Protein AF-A0A2E7CNW6-F1 (afdb_monomer)

pLDDT: mean 86.84, std 13.85, range [39.91, 97.62]

Solvent-accessible surface area (backbone atoms only — not comparable to full-atom values): 5985 Å² total; per-residue (Å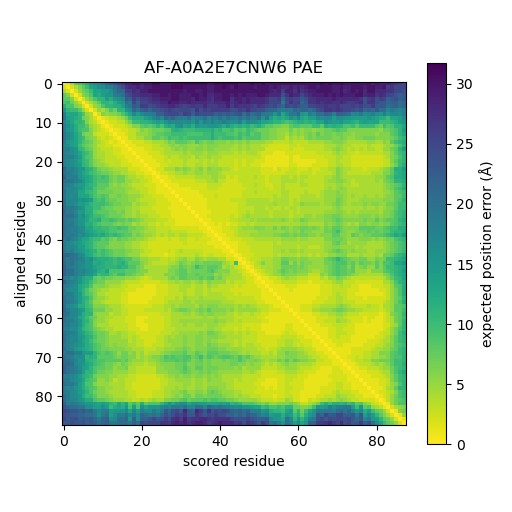²): 143,88,89,82,77,75,74,64,55,59,60,54,61,72,68,57,87,75,70,73,48,77,40,86,69,78,77,91,74,56,74,69,58,64,71,65,64,52,93,95,64,85,85,82,60,91,61,57,92,88,54,66,30,44,31,23,49,80,93,41,78,47,31,30,20,43,85,41,78,54,96,93,34,86,43,71,45,80,75,43,79,47,85,72,82,71,84,128

Nearest PDB structures (foldseek):
  8uox-assembly1_E6  TM=8.902E-01  e=6.288E-07  Salmonella enterica subsp. enterica serovar Typhimurium
  8wiw-assembly1_0  TM=8.502E-01  e=8.474E-07  Salmonella enterica subsp. enterica serovar Typhimurium str. LT2
  1o6a-assembly1_A  TM=8.876E-01  e=2.633E-06  Thermotoga maritima
  5xrw-assembly1_C  TM=9.134E-01  e=6.446E-06  Helicobacter pylori 26695
  8t8o-assembly1_N  TM=8.673E-01  e=2.795E-06  Salmonella enterica subsp. enterica serovar Typhimurium

Secondary structure (DSSP, 8-state):
----SSHHHHHHHHT----EEEES------HHHHHH--TT-----SS-TTSPEEEEETTEEEEEEEEEEETTEEEEEEEEEPPP----

Structure (mmCIF, N/CA/C/O backbone):
data_AF-A0A2E7CNW6-F1
#
_entry.id   AF-A0A2E7CNW6-F1
#
loop_
_atom_site.group_PDB
_atom_site.id
_atom_site.type_symbol
_atom_site.label_atom_id
_atom_site.label_alt_id
_atom_site.label_comp_id
_atom_site.label_asym_id
_atom_site.label_entity_id
_atom_site.label_seq_id
_atom_site.pdbx_PDB_ins_code
_atom_site.Cartn_x
_atom_site.Cartn_y
_atom_site.Cartn_z
_atom_site.occupancy
_atom_site.B_iso_or_equiv
_atom_site.auth_seq_id
_atom_site.auth_comp_id
_atom_site.auth_asym_id
_atom_site.auth_atom_id
_atom_site.pdbx_PDB_model_num
ATOM 1 N N . MET A 1 1 ? 48.319 -11.535 -3.337 1.00 53.41 1 MET A N 1
ATOM 2 C CA . MET A 1 1 ? 47.393 -12.544 -2.782 1.00 53.41 1 MET A CA 1
ATOM 3 C C . MET A 1 1 ? 46.564 -11.868 -1.703 1.00 53.41 1 MET A C 1
ATOM 5 O O . MET A 1 1 ? 47.013 -11.827 -0.569 1.00 53.41 1 MET A O 1
ATOM 9 N N . SER A 1 2 ? 45.423 -11.287 -2.068 1.00 53.41 2 SER A N 1
ATOM 10 C CA . SER A 1 2 ? 44.395 -10.786 -1.141 1.00 53.41 2 SER A CA 1
ATOM 11 C C . SER A 1 2 ? 43.291 -10.156 -1.988 1.00 53.41 2 SER A C 1
ATOM 13 O O . SER A 1 2 ? 43.420 -8.995 -2.328 1.00 53.41 2 SER A O 1
ATOM 15 N N . ASP A 1 3 ? 42.315 -10.953 -2.427 1.00 53.25 3 ASP A N 1
ATOM 16 C CA . ASP A 1 3 ? 40.976 -10.500 -2.852 1.00 53.25 3 ASP A CA 1
ATOM 17 C C . ASP A 1 3 ? 40.138 -11.747 -3.172 1.00 53.25 3 ASP A C 1
ATOM 19 O O . ASP A 1 3 ? 39.977 -12.170 -4.314 1.00 53.25 3 ASP A O 1
ATOM 23 N N . SER A 1 4 ? 39.687 -12.448 -2.130 1.00 57.28 4 SER A N 1
ATOM 24 C CA . SER A 1 4 ? 38.785 -13.608 -2.283 1.00 57.28 4 SER A CA 1
ATOM 25 C C . SER A 1 4 ? 37.696 -13.677 -1.206 1.00 57.28 4 SER A C 1
ATOM 27 O O . SER A 1 4 ? 36.963 -14.659 -1.140 1.00 57.28 4 SER A O 1
ATOM 29 N N . SER A 1 5 ? 37.559 -12.648 -0.363 1.00 59.44 5 SER A N 1
ATOM 30 C CA . SER A 1 5 ? 36.563 -12.603 0.718 1.00 59.44 5 SER A CA 1
ATOM 31 C C . SER A 1 5 ? 35.300 -11.803 0.384 1.00 59.44 5 SER A C 1
ATOM 33 O O . SER A 1 5 ? 34.354 -11.867 1.157 1.00 59.44 5 SER A O 1
ATOM 35 N N . ASN A 1 6 ? 35.249 -11.092 -0.750 1.00 56.66 6 ASN A N 1
ATOM 36 C CA . ASN A 1 6 ? 34.151 -10.162 -1.060 1.00 56.66 6 ASN A CA 1
ATOM 37 C C . ASN A 1 6 ? 33.006 -10.764 -1.900 1.00 56.66 6 ASN A C 1
ATOM 39 O O . ASN A 1 6 ? 32.006 -10.106 -2.139 1.00 56.66 6 ASN A O 1
ATOM 43 N N . LEU A 1 7 ? 33.140 -12.014 -2.354 1.00 54.25 7 LEU A N 1
ATOM 44 C CA . LEU A 1 7 ? 32.138 -12.680 -3.202 1.00 54.25 7 LEU A CA 1
ATOM 45 C C . LEU A 1 7 ? 31.048 -13.410 -2.401 1.00 54.25 7 LEU A C 1
ATOM 47 O O . LEU A 1 7 ? 30.047 -13.801 -2.974 1.00 54.25 7 LEU A O 1
ATOM 51 N N . LYS A 1 8 ? 31.225 -13.617 -1.088 1.00 60.19 8 LYS A N 1
ATOM 52 C CA . LYS A 1 8 ? 30.269 -14.388 -0.263 1.00 60.19 8 LYS A CA 1
ATOM 53 C C . LYS A 1 8 ? 29.266 -13.524 0.503 1.00 60.19 8 LYS A C 1
ATOM 55 O O . LYS A 1 8 ? 28.259 -14.041 0.972 1.00 60.19 8 LYS A O 1
ATOM 60 N N . SER A 1 9 ? 29.566 -12.242 0.687 1.00 65.62 9 SER A N 1
ATOM 61 C CA . SER A 1 9 ? 28.736 -11.309 1.454 1.00 65.62 9 SER A CA 1
ATOM 62 C C . SER A 1 9 ? 27.536 -10.811 0.656 1.00 65.62 9 SER A C 1
ATOM 64 O O . SER A 1 9 ? 26.442 -10.754 1.206 1.00 65.62 9 SER A O 1
ATOM 66 N N . ASP A 1 10 ? 27.722 -10.506 -0.628 1.00 71.69 10 ASP A N 1
ATOM 67 C CA . ASP A 1 10 ? 26.643 -9.981 -1.472 1.00 71.69 10 ASP A CA 1
ATOM 68 C C . ASP A 1 10 ? 25.577 -11.047 -1.743 1.00 71.69 10 ASP A C 1
ATOM 70 O O . ASP A 1 10 ? 24.389 -10.764 -1.613 1.00 71.69 10 ASP A O 1
ATOM 74 N N . ASP A 1 11 ? 25.990 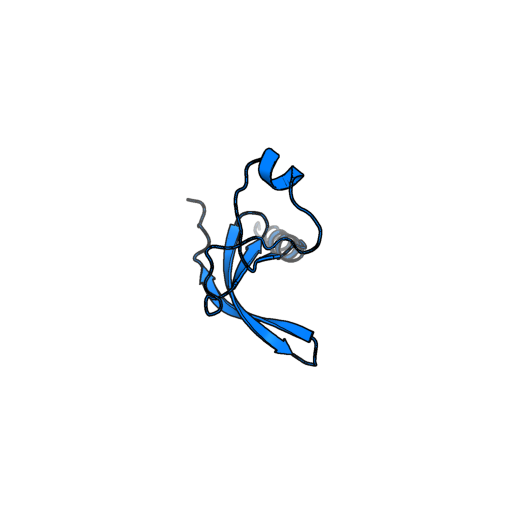-12.289 -2.012 1.00 80.06 11 ASP A N 1
ATOM 75 C CA . ASP A 1 11 ? 25.069 -13.418 -2.193 1.00 80.06 11 ASP A CA 1
ATOM 76 C C . ASP A 1 11 ? 24.208 -13.643 -0.943 1.00 80.06 11 ASP A C 1
ATOM 78 O O . ASP A 1 11 ? 22.991 -13.771 -1.035 1.00 80.06 11 ASP A O 1
ATOM 82 N N . PHE A 1 12 ? 24.819 -13.585 0.245 1.00 82.50 12 PHE A N 1
ATOM 83 C CA . PHE A 1 12 ? 24.083 -13.714 1.502 1.00 82.50 12 PHE A CA 1
ATOM 84 C C . PHE A 1 12 ? 23.079 -12.574 1.723 1.00 82.50 12 PHE A C 1
ATOM 86 O O . PHE A 1 12 ? 21.966 -12.827 2.175 1.00 82.50 12 PHE A O 1
ATOM 93 N N . LEU A 1 13 ? 23.451 -11.323 1.421 1.00 84.50 13 LEU A N 1
ATOM 94 C CA . LEU A 1 13 ? 22.550 -10.175 1.571 1.00 84.50 13 LEU A CA 1
ATOM 95 C C . LEU A 1 13 ? 21.370 -10.231 0.590 1.00 84.50 13 LEU A C 1
ATOM 97 O O . LEU A 1 13 ? 20.270 -9.815 0.950 1.00 84.50 13 LEU A O 1
ATOM 101 N N . ASN A 1 14 ? 21.583 -10.760 -0.618 1.00 87.00 14 ASN A N 1
ATOM 102 C CA . ASN A 1 14 ? 20.539 -10.916 -1.634 1.00 87.00 14 ASN A CA 1
ATOM 103 C C . ASN A 1 14 ? 19.482 -11.970 -1.260 1.00 87.00 14 ASN A C 1
ATOM 105 O O . ASN A 1 14 ? 18.341 -11.864 -1.707 1.00 87.00 14 ASN A O 1
ATOM 109 N N . ASP A 1 15 ? 19.842 -12.946 -0.423 1.00 89.00 15 ASP A N 1
ATOM 110 C CA . ASP A 1 15 ? 18.949 -14.023 0.023 1.00 89.00 15 ASP A CA 1
ATOM 111 C C . ASP A 1 15 ? 18.122 -13.661 1.269 1.00 89.00 15 ASP A C 1
ATOM 113 O O . ASP A 1 15 ? 17.313 -14.466 1.739 1.00 89.00 15 ASP A O 1
ATOM 117 N N . ILE A 1 16 ? 18.298 -12.458 1.830 1.00 91.56 16 ILE A N 1
ATOM 118 C CA . ILE A 1 16 ? 17.539 -12.025 3.005 1.00 91.56 16 ILE A CA 1
ATOM 119 C C . ILE A 1 16 ? 16.079 -11.767 2.596 1.00 91.56 16 ILE A C 1
ATOM 121 O O . IL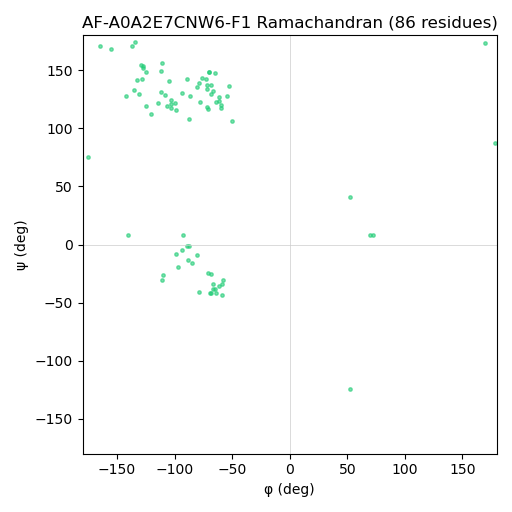E A 1 16 ? 15.814 -10.848 1.815 1.00 91.56 16 ILE A O 1
ATOM 125 N N . PRO A 1 17 ? 15.104 -12.521 3.139 1.00 92.19 17 PRO A N 1
ATOM 126 C CA . PRO A 1 17 ? 13.701 -12.283 2.840 1.00 92.19 17 PRO A CA 1
ATOM 127 C C . PRO A 1 17 ? 13.256 -10.948 3.443 1.00 92.19 17 PRO A C 1
ATOM 129 O O . PRO A 1 17 ? 13.577 -10.626 4.589 1.00 92.19 17 PRO A O 1
ATOM 132 N N . VAL A 1 18 ? 12.481 -10.185 2.674 1.00 93.38 18 VAL A N 1
ATOM 133 C CA . VAL A 1 18 ? 11.894 -8.915 3.112 1.00 93.38 18 VAL A CA 1
ATOM 134 C C . VAL A 1 18 ? 10.397 -8.897 2.843 1.00 93.38 18 VAL A C 1
ATOM 136 O O . VAL A 1 18 ? 9.937 -9.370 1.802 1.00 93.38 18 VAL A O 1
ATOM 139 N N . ASP A 1 19 ? 9.643 -8.309 3.769 1.00 95.25 19 ASP A N 1
ATOM 140 C CA . ASP A 1 19 ? 8.209 -8.116 3.591 1.00 95.25 19 ASP A CA 1
ATOM 141 C C . ASP A 1 19 ? 7.947 -6.933 2.659 1.00 95.25 19 ASP A C 1
ATOM 143 O O . ASP A 1 19 ? 8.365 -5.796 2.910 1.00 95.25 19 ASP A O 1
ATOM 147 N N . VAL A 1 20 ? 7.219 -7.216 1.580 1.00 94.56 20 VAL A N 1
ATOM 148 C CA . VAL A 1 20 ? 6.724 -6.214 0.638 1.00 94.56 20 VAL A CA 1
ATOM 149 C C . VAL A 1 20 ? 5.242 -5.999 0.904 1.00 94.56 20 VAL A C 1
ATOM 151 O O . VAL A 1 20 ? 4.448 -6.938 0.855 1.00 94.56 20 VAL A O 1
ATOM 154 N N . VAL A 1 21 ? 4.863 -4.750 1.154 1.00 95.25 21 VAL A N 1
ATOM 155 C CA . VAL A 1 21 ? 3.480 -4.348 1.410 1.00 95.25 21 VAL A CA 1
ATOM 156 C C . VAL A 1 21 ? 2.987 -3.493 0.253 1.00 95.25 21 VAL A C 1
ATOM 158 O O . VAL A 1 21 ? 3.656 -2.549 -0.165 1.00 95.25 21 VAL A O 1
ATOM 161 N N . VAL A 1 22 ? 1.804 -3.823 -0.256 1.00 94.19 22 VAL A N 1
ATOM 162 C CA . VAL A 1 22 ? 1.100 -3.035 -1.270 1.00 94.19 22 VAL A CA 1
ATOM 163 C C . VAL A 1 22 ? -0.068 -2.340 -0.586 1.00 94.19 22 VAL A C 1
ATOM 165 O O . VAL A 1 22 ? -0.939 -3.004 -0.025 1.00 94.19 22 VAL A O 1
ATOM 168 N N . GLU A 1 23 ? -0.081 -1.011 -0.610 1.00 92.00 23 GLU A N 1
ATOM 169 C CA . GLU A 1 23 ? -1.069 -0.201 0.102 1.00 92.00 23 GLU A CA 1
ATOM 170 C C . GLU A 1 23 ? -2.052 0.442 -0.880 1.00 92.00 23 GLU A C 1
ATOM 172 O O . GLU A 1 23 ? -1.650 1.119 -1.826 1.00 92.00 23 GLU A O 1
ATOM 177 N N . LEU A 1 24 ? -3.356 0.273 -0.616 1.00 89.88 24 LEU A N 1
ATOM 178 C CA . LEU A 1 24 ? -4.406 1.062 -1.275 1.00 89.88 24 LEU A CA 1
ATOM 179 C C . LEU A 1 24 ? -4.298 2.546 -0.899 1.00 89.88 24 LEU A C 1
ATOM 181 O O . LEU A 1 24 ? -4.522 3.434 -1.713 1.00 89.88 24 LEU A O 1
ATOM 185 N N . GLY A 1 25 ? -3.954 2.802 0.359 1.00 88.69 25 GLY A N 1
ATOM 186 C CA . GLY A 1 25 ? -3.739 4.127 0.906 1.00 88.69 25 GLY A CA 1
ATOM 187 C C . GLY A 1 25 ? -3.605 4.059 2.420 1.00 88.69 25 GLY A C 1
ATOM 188 O O . GLY A 1 25 ?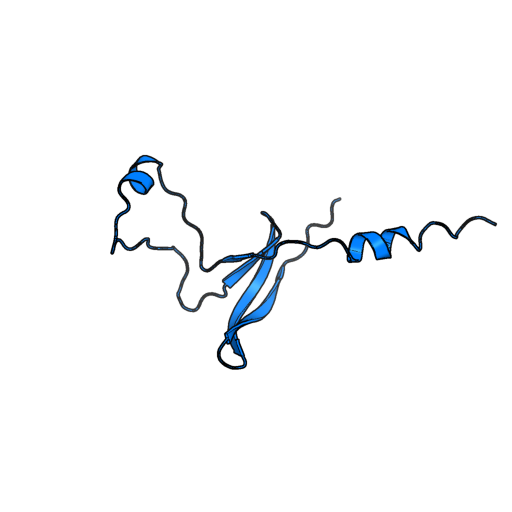 -3.802 3.012 3.043 1.00 88.69 25 GLY A O 1
ATOM 189 N N . ARG A 1 26 ? -3.263 5.197 3.018 1.00 89.00 26 ARG A N 1
ATOM 190 C CA . ARG A 1 26 ? -3.014 5.329 4.451 1.00 89.00 26 ARG A CA 1
ATOM 191 C C . ARG A 1 26 ? -3.747 6.547 4.982 1.00 89.00 26 ARG A C 1
ATOM 193 O O . ARG A 1 26 ? -3.777 7.584 4.328 1.00 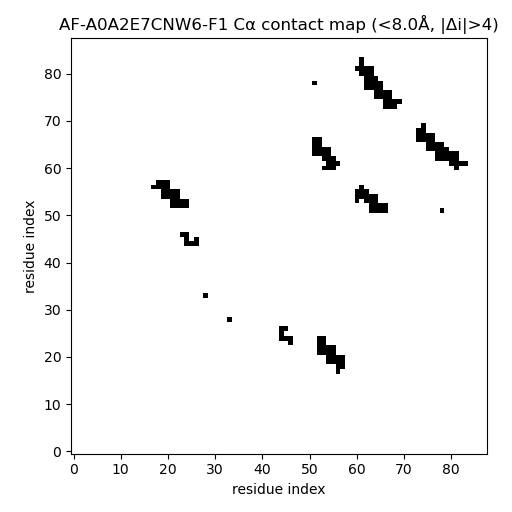89.00 26 ARG A O 1
ATOM 200 N N . LYS A 1 27 ? -4.294 6.432 6.190 1.00 92.19 27 LYS A N 1
ATOM 201 C CA . LYS A 1 27 ? -4.944 7.542 6.884 1.00 92.19 27 LYS A CA 1
ATOM 202 C C . LYS A 1 27 ? -4.519 7.595 8.339 1.00 92.19 27 LYS A C 1
ATOM 204 O O . LYS A 1 27 ? -4.533 6.581 9.032 1.00 92.19 27 LYS A O 1
ATOM 209 N N . THR A 1 28 ? -4.168 8.791 8.796 1.00 93.94 28 THR A N 1
ATOM 210 C CA . THR A 1 28 ? -3.937 9.070 10.215 1.00 93.94 28 THR A CA 1
ATOM 211 C C . THR A 1 28 ? -5.266 9.435 10.862 1.00 93.94 28 THR A C 1
ATOM 213 O O . THR A 1 28 ? -5.963 10.323 10.380 1.00 93.94 28 THR A O 1
ATOM 216 N N . MET A 1 29 ? -5.605 8.756 11.955 1.00 95.81 29 MET A N 1
ATOM 217 C CA . MET A 1 29 ? -6.826 8.982 12.730 1.00 95.81 29 MET A CA 1
ATOM 218 C C . MET A 1 29 ? -6.467 9.183 14.201 1.00 95.81 29 MET A C 1
ATOM 220 O O . MET A 1 29 ? -5.461 8.665 14.692 1.00 95.81 29 MET A O 1
ATOM 224 N N . LEU A 1 30 ? -7.294 9.928 14.923 1.00 97.12 30 LEU A N 1
ATOM 225 C CA . LEU A 1 30 ? -7.200 10.037 16.372 1.00 97.12 30 LEU A CA 1
ATOM 226 C C . LEU A 1 30 ? -7.624 8.715 17.018 1.00 97.12 30 LEU A C 1
ATOM 228 O O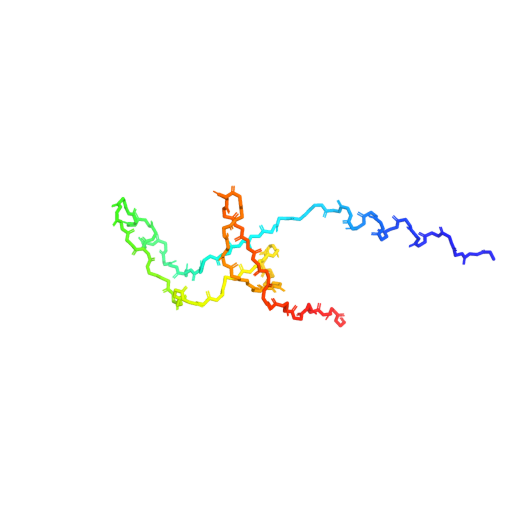 . LEU A 1 30 ? -8.539 8.039 16.556 1.00 97.12 30 LEU A O 1
ATOM 232 N N . ILE A 1 31 ? -7.040 8.386 18.172 1.00 97.62 31 ILE A N 1
ATOM 233 C CA . ILE A 1 31 ? -7.376 7.147 18.893 1.00 97.62 31 ILE A CA 1
ATOM 234 C C . ILE A 1 31 ? -8.868 7.036 19.248 1.00 97.62 31 ILE A C 1
ATOM 236 O O . ILE A 1 31 ? -9.409 5.937 19.308 1.00 97.62 31 ILE A O 1
ATOM 240 N N . ARG A 1 32 ? -9.545 8.170 19.477 1.00 96.88 32 ARG A N 1
ATOM 241 C CA . ARG A 1 32 ? -10.993 8.204 19.731 1.00 96.88 32 ARG A CA 1
ATOM 242 C C . ARG A 1 32 ? -11.807 7.793 18.502 1.00 96.88 32 ARG A C 1
ATOM 244 O O . ARG A 1 32 ? -12.750 7.039 18.659 1.00 96.88 32 ARG A O 1
ATOM 251 N N . GLU A 1 33 ? -11.382 8.201 17.307 1.00 95.31 33 GLU A N 1
ATOM 252 C CA . GLU A 1 33 ? -12.046 7.851 16.044 1.00 95.31 33 GLU A CA 1
ATOM 253 C C . GLU A 1 33 ? -11.877 6.355 15.762 1.00 95.31 33 GLU A C 1
ATOM 255 O O . GLU A 1 33 ? -12.832 5.674 15.419 1.00 95.31 33 GLU A O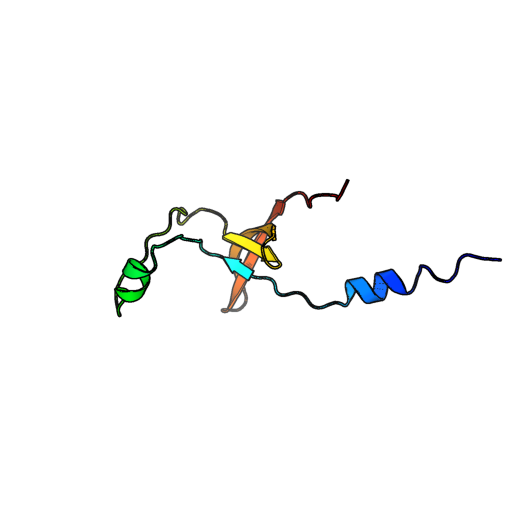 1
ATOM 260 N N . VAL A 1 34 ? -10.681 5.806 16.011 1.00 96.06 34 VAL A N 1
ATOM 261 C CA . VAL A 1 34 ? -10.418 4.363 15.863 1.00 96.06 34 VAL A CA 1
ATOM 262 C C . VAL A 1 34 ? -11.294 3.521 16.798 1.00 96.06 34 VAL A C 1
ATOM 264 O O . VAL A 1 34 ? -11.721 2.437 16.421 1.00 96.06 34 VAL A O 1
ATOM 267 N N . LYS A 1 35 ? -11.580 4.006 18.012 1.00 96.00 35 LYS A N 1
ATOM 268 C CA . LYS A 1 35 ? -12.464 3.311 18.966 1.00 96.00 35 LYS A CA 1
ATOM 269 C C . LYS A 1 35 ? -13.936 3.330 18.561 1.00 96.00 35 LYS A C 1
ATOM 271 O O . LYS A 1 35 ? -14.689 2.484 19.032 1.00 96.00 35 LYS A O 1
ATOM 276 N N . GLU A 1 36 ? -14.340 4.314 17.770 1.00 95.94 36 GLU A N 1
ATOM 277 C CA . GLU A 1 36 ? -15.720 4.476 17.312 1.00 95.94 36 GLU A CA 1
ATOM 278 C C . GLU A 1 36 ? -16.017 3.641 16.058 1.00 95.94 36 GLU A C 1
ATOM 280 O O . GLU A 1 36 ? -17.193 3.387 15.789 1.00 95.94 36 GLU A O 1
ATOM 285 N N . LEU A 1 37 ? -14.973 3.153 15.366 1.00 96.94 37 LEU A N 1
ATOM 286 C CA . LEU A 1 37 ? -15.097 2.278 14.202 1.00 96.94 37 LEU A CA 1
ATOM 287 C C . LEU A 1 37 ? -15.935 1.038 14.515 1.00 96.94 37 LEU A C 1
ATOM 289 O O . LEU A 1 37 ? -15.650 0.276 15.443 1.00 96.94 37 LEU A O 1
ATOM 293 N N . LYS A 1 38 ? -16.942 0.807 13.679 1.00 96.50 38 LYS A N 1
ATOM 294 C CA . LYS A 1 38 ? -17.862 -0.331 13.787 1.00 96.50 38 LYS A CA 1
ATOM 295 C C . LYS A 1 38 ? -18.148 -0.966 12.432 1.00 96.50 38 LYS A C 1
ATOM 297 O O . LYS A 1 38 ? -17.785 -0.444 11.380 1.00 96.50 38 LYS A O 1
ATOM 302 N N . GLU A 1 39 ? -18.821 -2.112 12.463 1.00 96.81 39 GLU A N 1
ATOM 303 C CA . GLU A 1 39 ? -19.258 -2.794 11.246 1.00 96.81 39 GLU A CA 1
ATOM 304 C C . GLU A 1 39 ? -20.044 -1.849 10.326 1.00 96.81 39 GLU A C 1
ATOM 306 O O . GLU A 1 39 ? -20.922 -1.107 10.773 1.00 96.81 39 GLU A O 1
ATOM 311 N N . ASN A 1 40 ? -19.744 -1.927 9.027 1.00 95.56 40 ASN A N 1
ATOM 312 C CA . ASN A 1 40 ? -20.319 -1.108 7.953 1.00 95.56 40 ASN A CA 1
ATOM 313 C C . ASN A 1 40 ? -19.905 0.374 7.944 1.00 95.56 40 ASN A C 1
ATOM 315 O O . ASN A 1 40 ? -20.441 1.148 7.151 1.00 95.56 40 ASN A O 1
ATOM 319 N N . GLU A 1 41 ? -18.953 0.789 8.779 1.00 95.00 41 GLU A N 1
ATOM 320 C CA . GLU A 1 41 ? -18.384 2.133 8.705 1.00 95.00 41 GLU A CA 1
ATOM 321 C C . GLU A 1 41 ? -17.348 2.255 7.577 1.00 95.00 41 GLU A C 1
ATOM 323 O O . GLU A 1 41 ? -16.539 1.355 7.347 1.00 95.00 41 GLU A O 1
ATOM 328 N N . VAL A 1 42 ? -17.373 3.381 6.858 1.00 94.19 42 VAL A N 1
ATOM 329 C CA . VAL A 1 42 ? -16.494 3.634 5.708 1.00 94.19 42 VAL A CA 1
ATOM 330 C C . VAL A 1 42 ? -15.367 4.577 6.110 1.00 94.19 42 VAL A C 1
ATOM 332 O O . VAL A 1 42 ? -15.597 5.749 6.408 1.00 94.19 42 VAL A O 1
ATOM 335 N N . VAL A 1 43 ? -14.127 4.092 6.038 1.00 93.56 43 VAL A N 1
ATOM 336 C CA . VAL A 1 43 ? -12.932 4.928 6.196 1.00 93.56 43 VAL A CA 1
ATOM 337 C C . VAL A 1 43 ? -12.559 5.514 4.837 1.00 93.56 43 VAL A C 1
ATOM 339 O O . VAL A 1 43 ? -12.079 4.811 3.953 1.00 93.56 43 VAL A O 1
ATOM 342 N N . THR A 1 44 ? -12.780 6.815 4.660 1.00 91.25 44 THR A N 1
ATOM 343 C CA . THR A 1 44 ? -12.376 7.523 3.437 1.00 91.25 44 THR A CA 1
ATOM 344 C C . THR A 1 44 ? -10.861 7.679 3.375 1.00 91.25 44 THR A C 1
ATOM 346 O O . THR A 1 44 ? -10.256 8.022 4.387 1.00 91.25 44 THR A O 1
ATOM 349 N N . LEU A 1 45 ? -10.258 7.463 2.208 1.00 91.81 45 LEU A N 1
ATOM 350 C CA . LEU A 1 45 ? -8.840 7.715 1.930 1.00 91.81 45 LEU A CA 1
ATOM 351 C C . LEU A 1 45 ? -8.717 8.896 0.961 1.00 91.81 45 LEU A C 1
ATOM 353 O O . LEU A 1 45 ? -9.644 9.155 0.197 1.00 91.81 45 LEU A O 1
ATOM 357 N N . ASP A 1 46 ? -7.570 9.574 0.967 1.00 85.69 46 ASP A N 1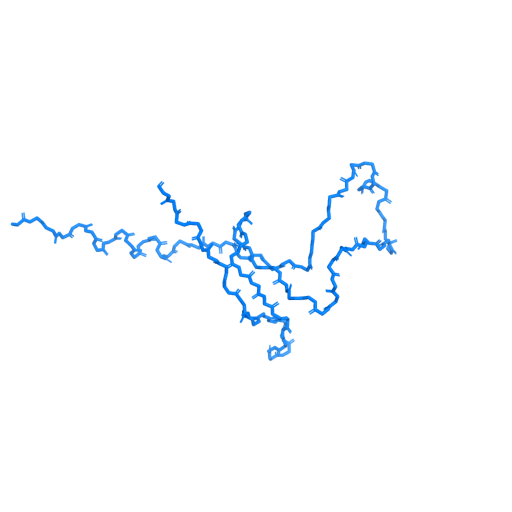
ATOM 358 C CA . ASP A 1 46 ? -7.308 10.702 0.058 1.00 85.69 46 ASP A CA 1
ATOM 359 C C . ASP A 1 46 ? -6.882 10.242 -1.354 1.00 85.69 46 ASP A C 1
ATOM 361 O O . ASP A 1 46 ? -6.793 11.046 -2.283 1.00 85.69 46 ASP A O 1
ATOM 365 N N . GLN A 1 47 ? -6.626 8.941 -1.529 1.00 86.12 47 GLN A N 1
ATOM 366 C CA . GLN A 1 47 ? -6.212 8.345 -2.797 1.00 86.12 47 GLN A CA 1
ATOM 367 C C . GLN A 1 47 ? -7.372 8.300 -3.802 1.00 86.12 47 GLN A C 1
ATOM 369 O O . GLN A 1 47 ? -8.472 7.844 -3.487 1.00 86.12 47 GLN A O 1
ATOM 374 N N . SER A 1 48 ? -7.099 8.717 -5.041 1.00 86.25 48 SER A N 1
ATOM 375 C CA . SER A 1 48 ? -8.021 8.517 -6.165 1.00 86.25 48 SER A CA 1
ATOM 376 C C . SER A 1 48 ? -8.099 7.037 -6.547 1.00 86.25 48 SER A C 1
ATOM 378 O O . SER A 1 48 ? -7.099 6.328 -6.468 1.00 86.25 48 SER A O 1
ATOM 380 N N . VAL A 1 49 ? -9.262 6.586 -7.027 1.00 82.62 49 VAL A N 1
ATOM 381 C CA . VAL A 1 49 ? -9.479 5.201 -7.495 1.00 82.62 49 VAL A CA 1
ATOM 382 C C . VAL A 1 49 ? -8.535 4.831 -8.642 1.00 82.62 49 VAL A C 1
ATOM 384 O O . VAL A 1 49 ? -8.086 3.693 -8.723 1.00 82.62 49 VAL A O 1
ATOM 387 N N . ASP A 1 50 ? -8.203 5.802 -9.492 1.00 84.88 50 ASP A N 1
ATOM 388 C CA . ASP A 1 50 ? -7.322 5.608 -10.648 1.00 84.88 50 ASP A CA 1
ATOM 389 C C . ASP A 1 50 ? -5.837 5.828 -10.314 1.00 84.88 50 ASP A C 1
ATOM 391 O O . ASP A 1 50 ? -4.976 5.725 -11.189 1.00 84.88 50 ASP A O 1
ATOM 395 N N . ALA A 1 51 ? -5.514 6.185 -9.066 1.00 88.50 51 ALA A N 1
ATOM 396 C CA . ALA A 1 51 ? -4.129 6.381 -8.665 1.00 88.50 51 ALA A CA 1
ATOM 397 C C . ALA A 1 51 ? -3.405 5.028 -8.553 1.00 88.50 51 ALA A C 1
ATOM 399 O O . ALA A 1 51 ? -3.988 4.049 -8.078 1.00 88.50 51 ALA A O 1
ATOM 400 N N . PRO A 1 52 ? -2.120 4.954 -8.942 1.00 92.56 52 PRO A N 1
ATOM 401 C CA . PRO A 1 52 ? -1.339 3.748 -8.731 1.00 92.56 52 PRO A CA 1
ATOM 402 C C . PRO A 1 52 ? -1.152 3.484 -7.229 1.00 92.56 52 PRO A C 1
ATOM 404 O O . PRO A 1 52 ? -1.050 4.408 -6.420 1.00 92.56 52 PRO A O 1
ATOM 407 N N . LEU A 1 53 ? -1.086 2.204 -6.874 1.00 94.56 53 LEU A N 1
ATOM 408 C CA . LEU A 1 53 ? -0.888 1.712 -5.518 1.00 94.56 53 LEU A CA 1
ATOM 409 C C . LEU A 1 53 ? 0.568 1.854 -5.092 1.00 94.56 53 LEU A C 1
ATOM 411 O O . LEU A 1 53 ? 1.488 1.621 -5.881 1.00 94.56 53 LEU A O 1
ATOM 415 N N . ASP A 1 54 ? 0.765 2.170 -3.819 1.00 94.38 54 ASP A N 1
ATOM 416 C CA . ASP A 1 54 ? 2.085 2.315 -3.222 1.00 94.38 54 ASP A CA 1
ATOM 417 C C . ASP A 1 54 ? 2.670 0.938 -2.866 1.00 94.38 54 ASP A C 1
ATOM 419 O O . ASP A 1 54 ? 1.994 0.086 -2.289 1.00 94.38 54 ASP A O 1
ATOM 423 N N . ILE A 1 55 ? 3.951 0.725 -3.183 1.00 95.44 55 ILE A N 1
ATOM 424 C CA . ILE A 1 55 ? 4.705 -0.496 -2.865 1.00 95.44 55 ILE A CA 1
ATOM 425 C C . ILE A 1 55 ? 5.800 -0.138 -1.872 1.00 95.44 55 ILE A C 1
ATOM 427 O O . ILE A 1 55 ? 6.670 0.699 -2.150 1.00 95.44 55 ILE A O 1
ATOM 431 N N . ARG A 1 56 ? 5.776 -0.784 -0.709 1.00 94.75 56 ARG A N 1
ATOM 432 C CA . ARG A 1 56 ? 6.657 -0.478 0.414 1.00 94.75 56 ARG A CA 1
ATOM 433 C C . ARG A 1 56 ? 7.430 -1.699 0.879 1.00 94.75 56 ARG A C 1
ATOM 435 O O . ARG A 1 56 ? 6.933 -2.819 0.834 1.00 94.75 56 ARG A O 1
ATOM 442 N N . VAL A 1 57 ? 8.632 -1.447 1.380 1.00 94.62 57 VAL A N 1
ATOM 443 C CA . VAL A 1 57 ? 9.405 -2.400 2.184 1.00 94.62 57 VAL A CA 1
ATOM 444 C C . VAL A 1 57 ? 9.653 -1.729 3.525 1.00 94.62 57 VAL A C 1
ATOM 446 O O . VAL A 1 57 ? 10.321 -0.690 3.589 1.00 94.62 57 VAL A O 1
ATOM 449 N N . GLY A 1 58 ? 9.032 -2.262 4.578 1.00 91.81 58 GLY A N 1
ATOM 450 C CA . GLY A 1 58 ? 8.882 -1.545 5.846 1.00 91.81 58 GLY A CA 1
ATOM 451 C C . GLY A 1 58 ? 8.266 -0.154 5.629 1.00 91.81 58 GLY A C 1
ATOM 452 O O . GLY A 1 58 ? 7.224 -0.006 4.992 1.00 91.81 58 GLY A O 1
ATOM 453 N N . ASP A 1 59 ? 8.953 0.888 6.099 1.00 89.31 59 ASP A N 1
ATOM 454 C CA . ASP A 1 59 ? 8.500 2.281 5.982 1.00 89.31 59 ASP A CA 1
ATOM 455 C C . ASP A 1 59 ? 9.026 3.027 4.747 1.00 89.31 59 ASP A C 1
ATOM 457 O O . ASP A 1 59 ? 8.829 4.240 4.600 1.00 89.31 59 ASP A O 1
ATOM 461 N N . LYS A 1 60 ? 9.689 2.331 3.824 1.00 92.31 60 LYS A N 1
ATOM 462 C CA . LYS A 1 60 ? 10.214 2.952 2.610 1.00 92.31 60 LYS A CA 1
ATOM 463 C C . LYS A 1 60 ? 9.279 2.697 1.439 1.00 92.31 60 LYS A C 1
ATOM 465 O O . LYS A 1 60 ? 9.060 1.549 1.067 1.00 92.31 60 LYS A O 1
ATOM 470 N N . LEU A 1 61 ? 8.790 3.771 0.822 1.00 93.56 61 LEU A N 1
ATOM 471 C CA . LEU A 1 61 ? 8.139 3.698 -0.483 1.00 93.56 61 LEU A CA 1
ATOM 472 C C . LEU A 1 61 ? 9.209 3.430 -1.548 1.00 93.56 61 LEU A C 1
ATOM 474 O O . LEU A 1 61 ? 10.145 4.219 -1.692 1.00 93.56 61 LEU A O 1
ATOM 478 N N . ILE A 1 62 ? 9.097 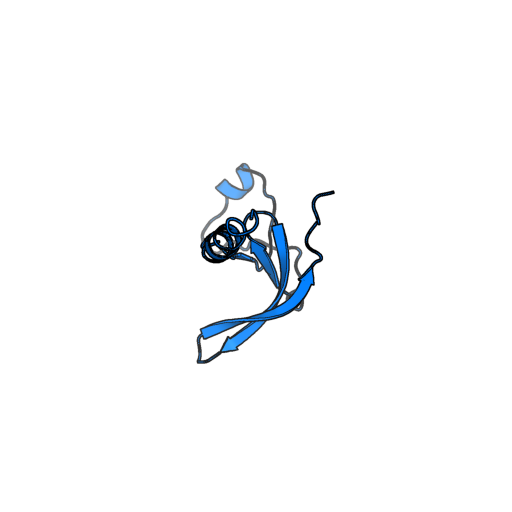2.301 -2.244 1.00 95.81 62 ILE A N 1
ATOM 479 C CA . ILE A 1 62 ? 10.106 1.849 -3.214 1.00 95.81 62 ILE A CA 1
ATOM 480 C C . ILE A 1 62 ? 9.618 1.930 -4.658 1.00 95.81 62 ILE A C 1
ATOM 482 O O . ILE A 1 62 ? 10.433 2.054 -5.570 1.00 95.81 62 ILE A O 1
ATOM 486 N N . ALA A 1 63 ? 8.307 1.861 -4.872 1.00 96.50 63 ALA A N 1
ATOM 487 C CA . ALA A 1 63 ? 7.709 1.827 -6.194 1.00 96.50 63 ALA A CA 1
ATOM 488 C C . ALA A 1 63 ? 6.210 2.126 -6.123 1.00 96.50 63 ALA A C 1
ATOM 490 O O . ALA A 1 63 ? 5.616 2.166 -5.042 1.00 96.50 63 ALA A O 1
ATOM 491 N N . ARG A 1 64 ? 5.611 2.297 -7.297 1.00 95.62 64 ARG A N 1
ATOM 492 C CA . ARG A 1 64 ? 4.170 2.354 -7.509 1.00 95.62 64 ARG A CA 1
ATOM 493 C C . ARG A 1 64 ? 3.757 1.363 -8.584 1.00 95.62 64 ARG A C 1
ATOM 495 O O . ARG A 1 64 ? 4.560 1.003 -9.451 1.00 95.62 64 ARG A O 1
ATOM 502 N N . GLY A 1 65 ? 2.514 0.906 -8.524 1.00 95.31 65 GLY A N 1
ATOM 503 C CA . GLY A 1 65 ? 2.002 -0.073 -9.471 1.00 95.31 65 GLY A CA 1
ATOM 504 C C . GLY A 1 65 ? 0.497 -0.039 -9.646 1.00 95.31 65 GLY A C 1
ATOM 505 O O . GLY A 1 65 ? -0.236 0.565 -8.876 1.00 95.31 65 GLY A O 1
ATOM 506 N N . GLU A 1 66 ? 0.028 -0.734 -10.666 1.00 94.25 66 GLU A N 1
ATOM 507 C CA . GLU A 1 66 ? -1.392 -0.900 -10.950 1.00 94.25 66 GLU A CA 1
ATOM 508 C C . GLU A 1 66 ? -1.845 -2.304 -10.564 1.00 94.25 66 GLU A C 1
ATOM 510 O O . GLU A 1 66 ? -1.138 -3.293 -10.802 1.00 94.25 66 GLU A O 1
ATOM 515 N N . LEU A 1 67 ? -3.045 -2.394 -9.992 1.00 92.06 67 LEU A N 1
ATOM 516 C CA . LEU A 1 67 ? -3.664 -3.669 -9.665 1.00 92.06 67 LEU A CA 1
ATOM 517 C C . LEU A 1 67 ? -4.038 -4.401 -10.957 1.00 92.06 67 LEU A C 1
ATOM 519 O O . LEU A 1 67 ? -4.673 -3.847 -11.852 1.00 92.06 67 LEU A O 1
ATOM 523 N N . VAL A 1 68 ? -3.632 -5.660 -11.060 1.00 93.75 68 VAL A N 1
ATOM 524 C CA . VAL A 1 68 ? -3.911 -6.519 -12.212 1.00 93.75 68 VAL A CA 1
ATOM 525 C C . VAL A 1 68 ? -4.493 -7.842 -11.737 1.00 93.75 68 VAL A C 1
ATOM 527 O O . VAL A 1 68 ? -4.236 -8.281 -10.622 1.00 93.75 68 VAL A O 1
ATOM 530 N N . MET A 1 69 ? -5.266 -8.505 -12.590 1.00 95.50 69 MET A N 1
ATOM 531 C CA . MET A 1 69 ? -5.737 -9.865 -12.334 1.00 95.50 69 MET A CA 1
ATOM 532 C C . MET A 1 69 ? -4.914 -10.842 -13.165 1.00 95.50 69 MET A C 1
ATOM 534 O O . MET A 1 69 ? -4.897 -10.758 -14.391 1.00 95.50 69 MET A O 1
ATOM 538 N N . VAL A 1 70 ? -4.247 -11.783 -12.502 1.00 94.38 70 VAL A N 1
ATOM 539 C CA . VAL A 1 70 ? -3.447 -12.828 -13.147 1.00 94.38 70 VAL A CA 1
ATOM 540 C C . VAL A 1 70 ? -3.945 -14.179 -12.657 1.00 94.38 70 VAL A C 1
ATOM 542 O O . VAL A 1 70 ? -3.915 -14.464 -11.462 1.00 94.38 70 VAL A O 1
ATOM 545 N N . ASN A 1 71 ? -4.430 -15.020 -13.573 1.00 94.94 71 ASN A N 1
ATOM 546 C CA . ASN A 1 71 ? -4.956 -16.357 -13.264 1.00 94.94 71 ASN A CA 1
ATOM 547 C C . ASN A 1 71 ? -6.029 -16.356 -12.156 1.00 94.94 71 ASN A C 1
ATOM 549 O O . ASN A 1 71 ? -6.018 -17.198 -11.259 1.00 94.94 71 ASN A O 1
ATOM 553 N N . GLY A 1 72 ? -6.931 -15.369 -12.186 1.00 94.94 72 GLY A N 1
ATOM 554 C CA . GLY A 1 72 ? -7.995 -15.221 -11.186 1.00 94.94 72 GLY A CA 1
ATOM 555 C C . GLY A 1 72 ? -7.516 -14.757 -9.806 1.00 94.94 72 GLY A C 1
ATOM 556 O O . GLY A 1 72 ? -8.306 -14.742 -8.867 1.00 94.94 72 GLY A O 1
ATOM 557 N N . ARG A 1 73 ? -6.244 -14.372 -9.669 1.00 94.19 73 ARG A N 1
ATOM 558 C CA . ARG A 1 73 ? -5.668 -13.819 -8.441 1.00 94.19 73 ARG A CA 1
ATOM 559 C C . ARG A 1 73 ? -5.318 -12.355 -8.639 1.00 94.19 73 ARG A C 1
ATOM 561 O O . ARG A 1 73 ? -4.953 -11.940 -9.738 1.00 94.19 73 ARG A O 1
ATOM 568 N N . VAL A 1 74 ? -5.399 -11.598 -7.551 1.00 91.25 74 VAL A N 1
ATOM 569 C CA . VAL A 1 74 ? -4.892 -10.228 -7.510 1.00 91.25 74 VAL A CA 1
ATOM 570 C C . VAL A 1 74 ? -3.373 -10.272 -7.650 1.00 91.25 74 VAL A C 1
ATOM 572 O O . VAL A 1 74 ? -2.696 -11.054 -6.984 1.00 91.25 74 VAL A O 1
ATOM 575 N N . GLY A 1 75 ? -2.855 -9.431 -8.530 1.00 92.88 75 GLY A N 1
ATOM 576 C CA . GLY A 1 75 ? -1.444 -9.155 -8.710 1.00 92.88 75 GLY A CA 1
ATOM 577 C C . GLY A 1 75 ? -1.218 -7.654 -8.821 1.00 92.88 75 GLY A C 1
ATOM 578 O O . GLY A 1 75 ? -2.156 -6.857 -8.881 1.00 92.88 75 GLY A O 1
ATOM 579 N N . LEU A 1 76 ? 0.049 -7.272 -8.872 1.00 94.56 76 LEU A N 1
ATOM 580 C CA . LEU A 1 76 ? 0.451 -5.888 -9.035 1.00 94.56 76 LEU A CA 1
ATOM 581 C C . LEU A 1 76 ? 1.483 -5.796 -10.152 1.00 94.56 76 LEU A C 1
ATOM 583 O O . LEU A 1 76 ? 2.474 -6.526 -10.153 1.00 94.56 76 LEU A O 1
ATOM 587 N N . ARG A 1 77 ? 1.251 -4.892 -11.100 1.00 95.56 77 ARG A N 1
ATOM 588 C CA . ARG A 1 77 ? 2.224 -4.540 -12.131 1.00 95.56 77 ARG A CA 1
ATOM 589 C C . ARG A 1 77 ? 2.911 -3.256 -11.708 1.00 95.56 77 ARG A C 1
ATOM 591 O O . ARG A 1 77 ? 2.267 -2.218 -11.624 1.00 95.56 77 ARG A O 1
ATOM 598 N N . VAL A 1 78 ? 4.212 -3.334 -11.454 1.00 96.44 78 VAL A N 1
ATOM 599 C CA . VAL A 1 78 ? 5.033 -2.155 -11.161 1.00 96.44 78 VAL A CA 1
ATOM 600 C C . VAL A 1 78 ? 5.009 -1.220 -12.371 1.00 96.44 78 VAL A C 1
ATOM 602 O O . VAL A 1 78 ? 5.275 -1.655 -13.492 1.00 96.44 78 VAL A O 1
ATOM 605 N N . THR A 1 79 ? 4.669 0.047 -12.147 1.00 96.38 79 THR A N 1
ATOM 606 C CA . THR A 1 79 ? 4.593 1.089 -13.182 1.00 96.38 79 THR A CA 1
ATOM 607 C C . THR A 1 79 ? 5.684 2.140 -13.022 1.00 96.38 79 THR A C 1
ATOM 609 O O . THR A 1 79 ? 6.160 2.676 -14.019 1.00 96.38 79 THR A O 1
ATOM 612 N N . GLU A 1 80 ? 6.129 2.398 -11.792 1.00 95.94 80 GLU A N 1
ATOM 613 C CA . GLU A 1 80 ? 7.162 3.386 -11.483 1.00 95.94 80 GLU A CA 1
ATOM 614 C C . GLU A 1 80 ? 8.067 2.863 -10.361 1.00 95.94 80 GLU A C 1
ATOM 616 O O . GLU A 1 80 ? 7.588 2.479 -9.296 1.00 95.94 80 GLU A O 1
ATOM 621 N N . MET A 1 81 ? 9.383 2.876 -10.578 1.00 95.50 81 MET A N 1
ATOM 622 C CA . MET A 1 81 ? 10.370 2.646 -9.519 1.00 95.50 81 MET A CA 1
ATOM 623 C C . MET A 1 81 ? 10.798 3.989 -8.943 1.00 95.50 81 MET A C 1
ATOM 625 O O . MET A 1 81 ? 11.184 4.888 -9.690 1.00 95.50 81 MET A O 1
ATOM 629 N N . LEU A 1 82 ? 10.786 4.119 -7.620 1.00 92.19 82 LEU A N 1
ATOM 630 C CA . LEU A 1 82 ? 11.229 5.346 -6.972 1.00 92.19 82 LEU A CA 1
ATOM 631 C C . LEU A 1 82 ? 12.730 5.279 -6.690 1.00 92.19 82 LEU A C 1
ATOM 633 O O . LEU A 1 82 ? 13.249 4.216 -6.333 1.00 92.19 82 LEU A O 1
ATOM 637 N N . PRO A 1 83 ? 13.455 6.403 -6.830 1.00 83.00 83 PRO A N 1
ATOM 638 C CA . PRO A 1 83 ? 14.885 6.427 -6.591 1.00 83.00 83 PRO A CA 1
ATOM 639 C C . PRO A 1 83 ? 15.172 6.007 -5.149 1.00 83.00 83 PRO A C 1
ATOM 641 O O . PRO A 1 83 ? 14.765 6.654 -4.181 1.00 83.00 83 PRO A O 1
ATOM 644 N N . GLY A 1 84 ? 15.896 4.898 -4.996 1.00 75.50 84 GLY A N 1
ATOM 645 C CA . GLY A 1 84 ? 16.417 4.504 -3.701 1.00 75.50 84 GLY A CA 1
ATOM 646 C C . GLY A 1 84 ? 17.354 5.599 -3.213 1.00 75.50 84 GLY A C 1
ATOM 647 O O . GLY A 1 84 ? 18.305 5.939 -3.912 1.00 75.50 84 GLY A O 1
ATOM 648 N N . ARG A 1 85 ? 17.094 6.152 -2.019 1.00 66.94 85 ARG A N 1
ATOM 649 C CA . ARG A 1 85 ? 18.072 6.996 -1.321 1.00 66.94 85 ARG A CA 1
ATOM 650 C C . ARG A 1 85 ? 19.398 6.228 -1.305 1.00 66.94 85 ARG A C 1
ATOM 652 O O . ARG A 1 85 ? 19.495 5.221 -0.603 1.00 66.94 85 ARG A O 1
ATOM 659 N N . ARG A 1 86 ? 20.371 6.646 -2.120 1.00 57.81 86 ARG A N 1
ATOM 660 C CA . ARG A 1 86 ? 21.766 6.289 -1.879 1.00 57.81 86 ARG A CA 1
ATOM 661 C C . ARG A 1 86 ? 22.089 6.952 -0.547 1.00 57.81 86 ARG A C 1
ATOM 663 O O . ARG A 1 86 ? 21.816 8.139 -0.388 1.00 57.81 86 ARG A O 1
ATOM 670 N N . ALA A 1 87 ? 22.512 6.160 0.432 1.00 50.94 87 ALA A N 1
ATOM 671 C CA . ALA A 1 87 ? 23.138 6.737 1.607 1.00 50.94 87 ALA A CA 1
ATOM 672 C C . ALA A 1 87 ? 24.370 7.495 1.092 1.00 50.94 87 ALA A C 1
ATOM 674 O O . ALA A 1 87 ? 25.179 6.905 0.372 1.00 50.94 87 ALA A O 1
ATOM 675 N N . GLU A 1 88 ? 24.404 8.802 1.341 1.00 39.91 88 GLU A N 1
ATOM 676 C CA . GLU A 1 88 ? 25.626 9.601 1.226 1.00 39.91 88 GLU A CA 1
ATOM 677 C C . GLU A 1 88 ? 26.586 9.239 2.360 1.00 39.91 88 GLU A C 1
ATOM 679 O O . GLU A 1 88 ? 26.088 8.925 3.470 1.00 39.91 88 GLU A O 1
#

Foldseek 3Di:
DDDDPPPPVVVVVVPDDFDKDWDPADDDDDPVVVVVDDPPDDDDGPDDPPFWIFIDGVPDGFFTWDWDADPNDIDTDTDGGDDDPDDD

Radius of gyration: 19.43 Å; Cα contacts (8 Å, |Δi|>4): 88; chains: 1; bounding box: 68×27×33 Å

Mean predicted aligned error: 8.13 Å

Sequence (88 aa):
MSDSSNLKSDDFLNDIPVDVVVELGRKTMLIREVKELKENEVVTLDQSVDAPLDIRVGDKLIARGELVMVNGRVGLRVTEMLPGRRAE